Protein AF-A0A3C1CJ43-F1 (afdb_monomer)

Sequence (74 aa):
MAQYLPIALLLGLSTLFAAGSFVASGRLGPRKRPTAAKVAPYECGIVPEVEPPQRFPVRFYLVAMIFIIFDIEI

Foldseek 3Di:
DVVCVVVVVVVVVVVCVVVVVVVCCCVVPDPDDDDPVVPDDDDPPDDPPDDDPPDDDCVVVVVVVVVVVVVVVD

Solvent-accessible surface area (backbone atoms only — not comparable to full-atom values): 4792 Å² total; per-residue (Å²): 113,79,82,53,48,62,55,55,50,48,53,50,50,53,53,50,50,52,52,50,49,55,52,45,50,69,68,75,43,80,80,85,74,89,43,74,84,77,71,50,77,92,50,95,82,56,74,79,88,65,79,76,75,94,69,75,73,65,64,62,55,53,52,52,51,51,48,53,54,54,63,69,73,107

Secondary structure (DSSP, 8-state):
-TTTHHHHHHHHHHHHHHHHHHHHHHHHSPP----HHHHS-SSTT---SSPPPSS--THHHHHHHHHHHHHHH-

Radius of gyration: 21.68 Å; Cα contacts (8 Å, |Δi|>4): 4; chains: 1; bounding box: 49×22×56 Å

Mean predicted aligned error: 7.32 Å

Structure (mmCIF, N/CA/C/O backbone):
data_AF-A0A3C1CJ43-F1
#
_entry.id   AF-A0A3C1CJ43-F1
#
loop_
_atom_site.group_PDB
_atom_site.id
_atom_site.type_symbol
_atom_site.label_atom_id
_atom_site.label_alt_id
_atom_site.label_comp_id
_atom_site.label_asym_id
_atom_site.label_entity_id
_atom_site.label_seq_id
_atom_site.pdbx_PDB_ins_code
_atom_site.Cartn_x
_atom_site.Cartn_y
_atom_site.Cartn_z
_atom_site.occupancy
_atom_site.B_iso_or_equiv
_atom_site.auth_seq_id
_atom_site.auth_comp_id
_atom_site.auth_asym_id
_atom_site.auth_atom_id
_atom_site.pdbx_PDB_model_num
ATOM 1 N N . MET A 1 1 ? -11.788 10.863 27.846 1.00 62.09 1 MET A N 1
ATOM 2 C CA . MET A 1 1 ? -10.656 11.436 27.076 1.00 62.09 1 MET A CA 1
ATOM 3 C C . MET A 1 1 ? -9.350 10.670 27.269 1.00 62.09 1 MET A C 1
ATOM 5 O O . MET A 1 1 ? -8.766 10.280 26.269 1.00 62.09 1 MET A O 1
ATOM 9 N N . ALA A 1 2 ? -8.926 10.361 28.502 1.00 79.69 2 ALA A N 1
ATOM 10 C CA . ALA A 1 2 ? -7.707 9.571 28.747 1.00 79.69 2 ALA A CA 1
ATOM 11 C C . ALA A 1 2 ? -7.711 8.165 28.104 1.00 79.69 2 ALA A C 1
ATOM 13 O O . ALA A 1 2 ? -6.656 7.664 27.751 1.00 79.69 2 ALA A O 1
ATOM 14 N N . GLN A 1 3 ? -8.882 7.557 27.877 1.00 88.75 3 GLN A N 1
ATOM 15 C CA . GLN A 1 3 ? -9.007 6.241 27.229 1.00 88.75 3 GLN A CA 1
ATOM 16 C C . GLN A 1 3 ? -8.679 6.241 25.724 1.00 88.75 3 GLN A C 1
ATOM 18 O O . GLN A 1 3 ? -8.243 5.224 25.197 1.00 88.75 3 GLN A O 1
ATOM 23 N N . TYR A 1 4 ? -8.842 7.374 25.032 1.00 92.69 4 TYR A N 1
ATOM 24 C CA . TYR A 1 4 ? -8.501 7.499 23.606 1.00 92.69 4 TYR A CA 1
ATOM 25 C C . TYR A 1 4 ? -7.052 7.950 23.387 1.00 92.69 4 TYR A C 1
ATOM 27 O O . TYR A 1 4 ? -6.520 7.805 22.288 1.00 92.69 4 TYR A O 1
ATOM 35 N N . LEU A 1 5 ? -6.397 8.464 24.435 1.00 94.44 5 LEU A N 1
ATOM 36 C CA . LEU A 1 5 ? -5.008 8.916 24.387 1.00 94.44 5 LEU A CA 1
ATOM 37 C C . LEU A 1 5 ? -4.041 7.790 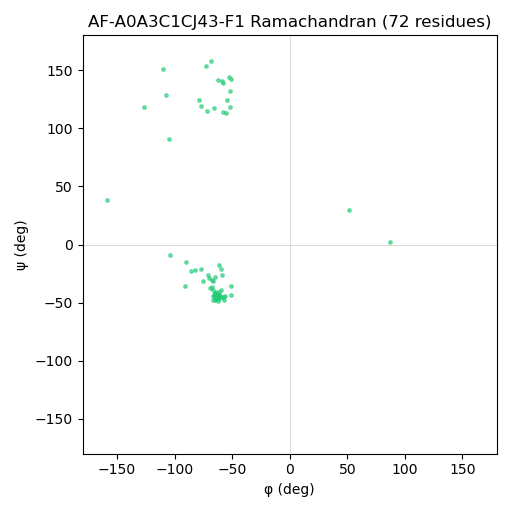23.952 1.00 94.44 5 LEU A C 1
ATOM 39 O O . LEU A 1 5 ? -3.244 8.044 23.050 1.00 94.44 5 LEU A O 1
ATOM 43 N N . PRO A 1 6 ? -4.128 6.544 24.473 1.00 95.06 6 PRO A N 1
ATOM 44 C CA . PRO A 1 6 ? -3.304 5.437 23.989 1.00 95.06 6 PRO A CA 1
ATOM 45 C C . PRO A 1 6 ? -3.513 5.133 22.502 1.00 95.06 6 PRO A C 1
ATOM 47 O O . PRO A 1 6 ? -2.548 4.879 21.790 1.00 95.06 6 PRO A O 1
ATOM 50 N N . ILE A 1 7 ? -4.757 5.202 22.017 1.00 95.12 7 ILE A N 1
ATOM 51 C CA . ILE A 1 7 ? -5.094 4.920 20.614 1.00 95.12 7 ILE A CA 1
ATOM 52 C C . ILE A 1 7 ? -4.469 5.981 19.703 1.00 95.12 7 ILE A C 1
ATOM 54 O O . ILE A 1 7 ? -3.801 5.644 18.727 1.00 95.12 7 ILE A O 1
ATOM 58 N N . ALA A 1 8 ? -4.621 7.261 20.051 1.00 95.81 8 ALA A N 1
ATOM 59 C CA . ALA A 1 8 ? -4.028 8.363 19.299 1.00 95.81 8 ALA A CA 1
ATOM 60 C C . ALA A 1 8 ? -2.490 8.287 19.277 1.00 95.81 8 ALA A C 1
ATOM 62 O O . ALA A 1 8 ? -1.875 8.493 18.230 1.00 95.81 8 ALA A O 1
ATOM 63 N N . LEU A 1 9 ? -1.866 7.936 20.407 1.00 96.62 9 LEU A N 1
ATOM 64 C CA . LEU A 1 9 ? -0.415 7.755 20.494 1.00 96.62 9 LEU A CA 1
ATOM 65 C C . LEU A 1 9 ? 0.075 6.589 19.630 1.00 96.62 9 LEU A C 1
ATOM 67 O O . LEU A 1 9 ? 1.074 6.739 18.930 1.00 96.62 9 LEU A O 1
ATOM 71 N N . LEU A 1 10 ? -0.629 5.454 19.628 1.00 97.12 10 LEU A N 1
ATOM 72 C CA . LEU A 1 10 ? -0.279 4.302 18.791 1.00 97.12 10 LEU A CA 1
ATOM 73 C C . LEU A 1 10 ? -0.460 4.594 17.297 1.00 97.12 10 LEU A C 1
ATOM 75 O O . LEU A 1 10 ? 0.392 4.208 16.494 1.00 97.12 10 LEU A O 1
ATOM 79 N N . LEU A 1 11 ? -1.517 5.313 16.912 1.00 97.25 11 LEU A N 1
ATOM 80 C CA . LEU A 1 11 ? -1.703 5.775 15.532 1.00 97.25 11 LEU A CA 1
ATOM 81 C C . LEU A 1 11 ? -0.569 6.713 15.102 1.00 97.25 11 LEU A C 1
ATOM 83 O O . LEU A 1 11 ? -0.002 6.544 14.022 1.00 97.25 11 LEU A O 1
ATOM 87 N N . GLY A 1 12 ? -0.182 7.654 15.966 1.00 97.88 12 GLY A N 1
ATOM 88 C CA . GLY A 1 12 ? 0.952 8.542 15.715 1.00 97.88 12 GLY A CA 1
ATOM 89 C C . GLY A 1 12 ? 2.272 7.780 15.580 1.00 97.88 12 GLY A C 1
ATOM 90 O O . GLY A 1 12 ? 2.998 7.972 14.606 1.00 97.88 12 GLY A O 1
ATOM 91 N N . LEU A 1 13 ? 2.561 6.873 16.516 1.00 98.25 13 LEU A N 1
ATOM 92 C CA . LEU A 1 13 ? 3.790 6.080 16.531 1.00 98.25 13 LEU A CA 1
ATOM 93 C C . LEU A 1 13 ? 3.891 5.152 15.314 1.00 98.25 13 LEU A C 1
ATOM 95 O O . LEU A 1 13 ? 4.939 5.104 14.676 1.00 98.25 13 LEU A O 1
ATOM 99 N N . SER A 1 14 ? 2.814 4.443 14.970 1.00 97.81 14 SER A N 1
ATOM 100 C CA . SER A 1 14 ? 2.778 3.545 13.805 1.00 97.81 14 SER A CA 1
ATOM 101 C C . SER A 1 14 ? 2.943 4.308 12.490 1.00 97.81 14 SER A C 1
ATOM 103 O O . SER A 1 14 ? 3.741 3.901 11.644 1.00 97.81 14 SER A O 1
ATOM 105 N N . THR A 1 15 ? 2.277 5.457 12.347 1.00 97.94 15 THR A N 1
ATOM 106 C CA . THR A 1 15 ? 2.432 6.337 11.179 1.00 97.94 15 THR A CA 1
ATOM 107 C C . THR A 1 15 ? 3.863 6.861 11.073 1.00 97.94 15 THR A C 1
ATOM 109 O O . THR A 1 15 ? 4.469 6.799 10.003 1.00 97.94 15 THR A O 1
ATOM 112 N N . LEU A 1 16 ? 4.438 7.329 12.186 1.00 98.25 16 LEU A N 1
ATOM 113 C CA . LEU A 1 16 ? 5.807 7.840 12.233 1.00 98.25 16 LEU A CA 1
ATOM 114 C C . LEU A 1 16 ? 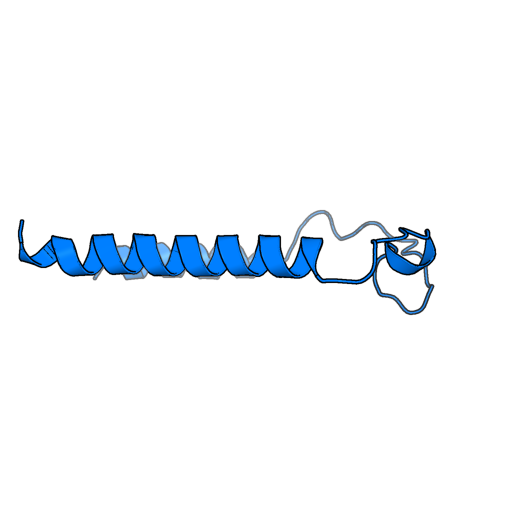6.830 6.745 11.918 1.00 98.25 16 LEU A C 1
ATOM 116 O O . LEU A 1 16 ? 7.774 6.981 11.166 1.00 98.25 16 LEU A O 1
ATOM 120 N N . PHE A 1 17 ? 6.619 5.536 12.431 1.00 98.06 17 PHE A N 1
ATOM 121 C CA . PHE A 1 17 ? 7.461 4.385 12.139 1.00 98.06 17 PHE A CA 1
ATOM 122 C C . PHE A 1 17 ? 7.385 3.972 10.661 1.00 98.06 17 PHE A C 1
ATOM 124 O O . PHE A 1 17 ? 8.423 3.749 10.036 1.00 98.06 17 PHE A O 1
ATOM 131 N N . ALA A 1 18 ? 6.185 3.916 10.075 1.00 97.88 18 ALA A N 1
ATOM 132 C CA . ALA A 1 18 ? 5.992 3.577 8.665 1.00 97.88 18 ALA A CA 1
ATOM 133 C C . ALA A 1 18 ? 6.618 4.630 7.737 1.00 97.88 18 ALA A C 1
ATOM 135 O O . ALA A 1 18 ? 7.386 4.290 6.832 1.00 97.88 18 ALA A O 1
ATOM 136 N N . ALA A 1 19 ? 6.361 5.914 8.000 1.00 97.69 19 ALA A N 1
ATOM 137 C CA . ALA A 1 19 ? 6.949 7.019 7.249 1.00 97.69 19 ALA A CA 1
ATOM 138 C C . ALA A 1 19 ? 8.478 7.050 7.396 1.00 97.69 19 ALA A C 1
ATOM 140 O O . ALA A 1 19 ? 9.197 7.158 6.400 1.00 97.69 19 ALA A O 1
ATOM 141 N N . GLY A 1 20 ? 8.981 6.889 8.623 1.00 97.62 20 GLY A N 1
ATOM 142 C CA . GLY A 1 20 ? 10.408 6.802 8.919 1.00 97.62 20 GLY A CA 1
ATOM 143 C C . GLY A 1 20 ? 11.076 5.654 8.166 1.00 97.62 20 GLY A C 1
ATOM 144 O O . GLY A 1 20 ? 12.106 5.859 7.528 1.00 97.62 20 GLY A O 1
ATOM 145 N N . SER A 1 21 ? 10.449 4.478 8.154 1.00 96.69 21 SER A N 1
ATOM 146 C CA . SER A 1 21 ? 10.937 3.294 7.438 1.00 96.69 21 SER A CA 1
ATOM 147 C C . SER A 1 21 ? 10.950 3.492 5.919 1.00 96.69 21 SER A C 1
ATOM 149 O O . SER A 1 21 ? 11.935 3.148 5.265 1.00 96.69 21 SER A O 1
ATOM 151 N N . PHE A 1 22 ? 9.907 4.098 5.344 1.00 95.38 22 PHE A N 1
ATOM 152 C CA . PHE A 1 22 ? 9.853 4.417 3.912 1.00 95.38 22 PHE A CA 1
ATOM 153 C C . PHE A 1 22 ? 10.960 5.399 3.504 1.00 95.38 22 PHE A C 1
ATOM 155 O O . PHE A 1 22 ? 11.670 5.194 2.515 1.00 95.38 22 PHE A O 1
ATOM 162 N N . VAL A 1 23 ? 11.158 6.446 4.306 1.00 95.50 23 VAL A N 1
ATOM 163 C CA . VAL A 1 23 ? 12.209 7.447 4.099 1.00 95.50 23 VAL A CA 1
ATOM 164 C C . VAL A 1 23 ? 13.601 6.833 4.258 1.00 95.50 23 VAL A C 1
ATOM 166 O O . VAL A 1 23 ? 14.486 7.090 3.437 1.00 95.50 23 VAL A O 1
ATOM 169 N N . ALA A 1 24 ? 13.800 6.005 5.284 1.00 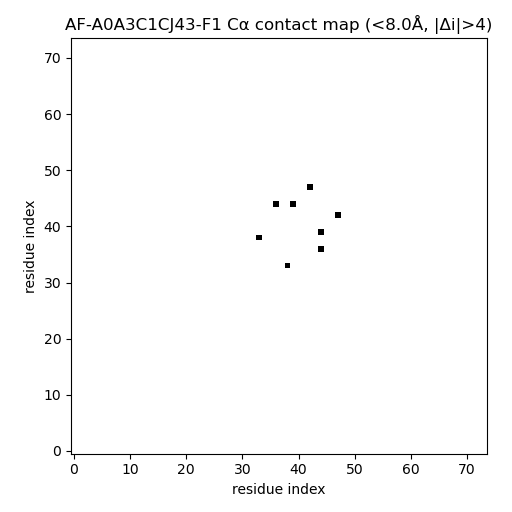95.56 24 ALA A N 1
ATOM 170 C CA . ALA A 1 24 ? 15.048 5.293 5.521 1.00 95.56 24 ALA A CA 1
ATOM 171 C C . ALA A 1 24 ? 15.370 4.348 4.357 1.00 95.56 24 ALA A C 1
ATOM 173 O O . ALA A 1 24 ? 16.481 4.399 3.837 1.00 95.56 24 ALA A O 1
ATOM 174 N N . SER A 1 25 ? 14.396 3.571 3.875 1.00 92.81 25 SER A N 1
ATOM 175 C CA . SER A 1 25 ? 14.545 2.699 2.701 1.00 92.81 25 SER A CA 1
ATOM 176 C C . SER A 1 25 ? 14.988 3.481 1.459 1.00 92.81 25 SER A C 1
ATOM 178 O O . SER A 1 25 ? 15.922 3.078 0.764 1.00 92.81 25 SER A O 1
ATOM 180 N N . GLY A 1 26 ? 14.383 4.648 1.214 1.00 89.81 26 GLY A N 1
ATOM 181 C CA . GLY A 1 26 ? 14.755 5.514 0.096 1.00 89.81 26 GLY A CA 1
ATOM 182 C C . GLY A 1 26 ? 16.159 6.123 0.201 1.00 89.81 26 GLY A C 1
ATOM 183 O O . GLY A 1 26 ? 16.786 6.351 -0.834 1.00 89.81 26 GLY A O 1
ATOM 184 N N . ARG A 1 27 ? 16.655 6.392 1.419 1.00 91.69 27 ARG A N 1
ATOM 185 C CA . ARG A 1 27 ? 17.979 7.005 1.648 1.00 91.69 27 ARG A CA 1
ATOM 186 C C . ARG A 1 27 ? 19.120 6.002 1.808 1.00 91.69 27 ARG A C 1
ATOM 188 O O . ARG A 1 27 ? 20.230 6.305 1.387 1.00 91.69 27 ARG A O 1
ATOM 195 N N . LEU A 1 28 ? 18.857 4.853 2.426 1.00 93.75 28 LEU A N 1
ATOM 196 C CA . LEU A 1 28 ? 19.843 3.794 2.677 1.00 93.75 28 LEU A CA 1
ATOM 197 C C . LEU A 1 28 ? 19.979 2.831 1.491 1.00 93.75 28 LEU A C 1
ATOM 199 O O . LEU A 1 28 ? 21.003 2.168 1.354 1.00 93.75 28 LEU A O 1
ATOM 203 N N . GLY A 1 29 ? 18.957 2.737 0.636 1.00 87.69 29 GLY A N 1
ATOM 204 C CA . GLY A 1 29 ? 19.003 1.915 -0.567 1.00 87.69 29 GLY A CA 1
ATOM 205 C C . GLY A 1 29 ? 19.984 2.448 -1.622 1.00 87.69 29 GLY A C 1
ATOM 206 O O . GLY A 1 29 ? 20.299 3.643 -1.650 1.00 87.69 29 GLY A O 1
ATOM 207 N N . PRO A 1 30 ? 20.452 1.588 -2.546 1.00 85.38 30 PRO A N 1
ATOM 208 C CA . PRO A 1 30 ? 21.259 2.028 -3.675 1.00 85.38 30 PRO A CA 1
ATOM 209 C C . PRO A 1 30 ? 20.491 3.070 -4.492 1.00 85.38 30 PRO A C 1
ATOM 211 O O . PRO A 1 30 ? 19.286 2.944 -4.725 1.00 85.38 30 PRO A O 1
ATOM 214 N N . ARG A 1 31 ? 21.203 4.111 -4.940 1.00 78.31 31 ARG A N 1
ATOM 215 C CA . ARG A 1 31 ? 20.603 5.244 -5.652 1.00 78.31 31 ARG A CA 1
ATOM 216 C C . ARG A 1 31 ? 19.759 4.736 -6.822 1.00 78.31 31 ARG A C 1
ATOM 218 O O . ARG A 1 31 ? 20.285 4.098 -7.737 1.00 78.31 31 ARG A O 1
ATOM 225 N N . LYS A 1 32 ? 18.451 5.022 -6.789 1.00 75.50 32 LYS A N 1
ATOM 226 C CA . LYS A 1 32 ? 17.516 4.619 -7.846 1.00 75.50 32 LYS A CA 1
ATOM 227 C C . LYS A 1 32 ? 18.024 5.154 -9.186 1.00 75.50 32 LYS A C 1
ATOM 229 O O . LYS A 1 32 ? 18.074 6.361 -9.403 1.00 75.50 32 LYS A O 1
ATOM 234 N N . ARG A 1 33 ? 18.417 4.242 -10.074 1.00 82.88 33 ARG A N 1
ATOM 235 C CA . ARG A 1 33 ? 18.694 4.513 -11.489 1.00 82.88 33 ARG A CA 1
ATOM 236 C C . ARG A 1 33 ? 17.514 3.963 -12.290 1.00 82.88 33 ARG A C 1
ATOM 238 O O . ARG A 1 33 ? 17.527 2.762 -12.581 1.00 82.88 33 ARG A O 1
ATOM 245 N N . PRO A 1 34 ? 16.474 4.776 -12.554 1.00 84.50 34 PRO A N 1
ATOM 246 C CA . PRO A 1 34 ? 15.334 4.328 -13.337 1.00 84.50 34 PRO A CA 1
ATOM 247 C C . PRO A 1 34 ? 15.812 4.058 -14.765 1.00 84.50 34 PRO A C 1
ATOM 249 O O . PRO A 1 34 ? 16.314 4.947 -15.444 1.00 84.50 34 PRO A O 1
ATOM 252 N N . THR A 1 35 ? 15.705 2.808 -15.196 1.00 89.12 35 THR A N 1
ATOM 253 C CA . THR A 1 35 ? 15.852 2.416 -16.600 1.00 89.12 35 THR A CA 1
ATOM 254 C C . THR A 1 35 ? 14.479 1.996 -17.103 1.00 89.12 35 THR A C 1
ATOM 256 O O . THR A 1 35 ? 13.680 1.504 -16.307 1.00 89.12 35 THR A O 1
ATOM 259 N N . ALA A 1 36 ? 14.200 2.156 -18.401 1.00 87.25 36 ALA A N 1
ATOM 260 C CA . ALA A 1 36 ? 12.898 1.810 -18.983 1.00 87.25 36 ALA A CA 1
ATOM 261 C C . ALA A 1 36 ? 12.453 0.381 -18.608 1.00 87.25 36 ALA A C 1
ATOM 263 O O . ALA A 1 36 ? 11.338 0.181 -18.147 1.00 87.25 36 ALA A O 1
ATOM 264 N N . ALA A 1 37 ? 13.373 -0.587 -18.663 1.00 86.56 37 ALA A N 1
ATOM 265 C CA . ALA A 1 37 ? 13.111 -1.974 -18.273 1.00 86.56 37 ALA A CA 1
ATOM 266 C C . ALA A 1 37 ? 12.793 -2.177 -16.775 1.00 86.56 37 ALA A C 1
ATOM 268 O O . ALA A 1 37 ? 12.093 -3.118 -16.430 1.00 86.56 37 ALA A O 1
ATOM 269 N N . LYS A 1 38 ? 13.297 -1.324 -15.869 1.00 86.44 38 LYS A N 1
ATOM 270 C CA . LYS A 1 38 ? 13.043 -1.435 -14.416 1.00 86.44 38 LYS A CA 1
ATOM 271 C C . LYS A 1 38 ? 11.715 -0.819 -13.983 1.00 86.44 38 LYS A C 1
ATOM 273 O O . LYS A 1 38 ? 11.251 -1.118 -12.889 1.00 86.44 38 LYS A O 1
ATOM 278 N N . VAL A 1 39 ? 11.172 0.094 -14.786 1.00 89.62 39 VAL A N 1
ATOM 279 C CA . VAL A 1 39 ? 9.907 0.791 -14.505 1.00 89.62 39 VAL A CA 1
ATOM 280 C C . VAL A 1 39 ? 8.747 0.256 -15.342 1.00 89.62 39 VAL A C 1
ATOM 282 O O . VAL A 1 39 ? 7.606 0.635 -15.094 1.00 89.62 39 VAL A O 1
ATOM 285 N N . ALA A 1 40 ? 9.033 -0.600 -16.326 1.00 88.94 40 ALA A N 1
ATOM 286 C CA . ALA A 1 40 ? 8.021 -1.246 -17.142 1.00 88.94 40 ALA A CA 1
ATOM 287 C C . 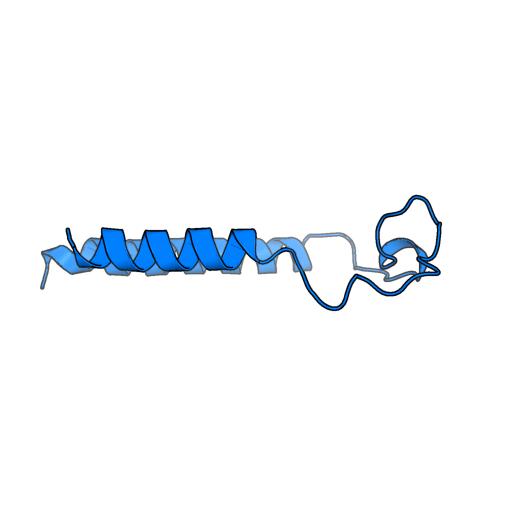ALA A 1 40 ? 7.118 -2.148 -16.277 1.00 88.94 40 ALA A C 1
ATOM 289 O O . ALA A 1 40 ? 7.620 -2.812 -15.363 1.00 88.94 40 ALA A O 1
ATOM 290 N N . PRO A 1 41 ? 5.803 -2.195 -16.561 1.00 87.75 41 PRO A N 1
ATOM 291 C CA . PRO A 1 41 ? 4.908 -3.177 -15.967 1.00 87.75 41 PRO A CA 1
ATOM 292 C C . PRO A 1 41 ? 5.433 -4.598 -16.164 1.00 87.75 41 PRO A C 1
ATOM 294 O O . PRO A 1 41 ? 6.040 -4.924 -17.188 1.00 87.75 41 PRO A O 1
ATOM 297 N N . TYR A 1 42 ? 5.207 -5.443 -15.163 1.00 85.50 42 TYR A N 1
ATOM 298 C CA . TYR A 1 42 ? 5.590 -6.841 -15.253 1.00 85.50 42 TYR A CA 1
ATOM 299 C C . TYR A 1 42 ? 4.661 -7.566 -16.223 1.00 85.50 42 TYR A C 1
ATOM 301 O O . TYR A 1 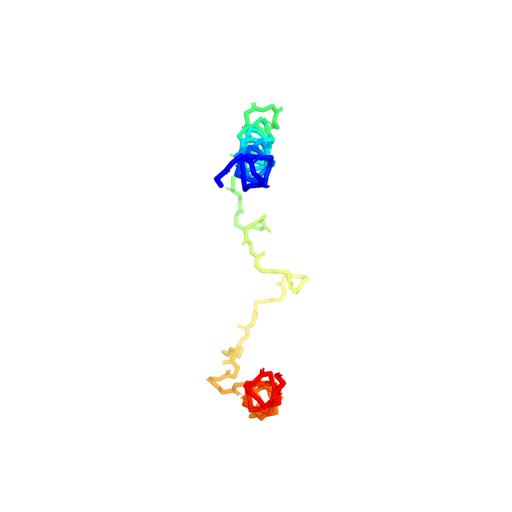42 ? 3.480 -7.697 -15.939 1.00 85.50 42 TYR A O 1
ATOM 309 N N . GLU A 1 43 ? 5.228 -8.033 -17.331 1.00 88.56 43 GLU A N 1
ATOM 310 C CA . GLU A 1 43 ? 4.614 -8.985 -18.266 1.00 88.56 43 GLU A CA 1
ATOM 311 C C . GLU A 1 43 ? 5.729 -9.680 -19.080 1.00 88.56 43 GLU A C 1
ATOM 313 O O . GLU A 1 43 ? 5.665 -9.834 -20.294 1.00 88.56 43 GLU A O 1
ATOM 318 N N . CYS A 1 44 ? 6.858 -9.999 -18.429 1.00 85.00 44 CYS A N 1
ATOM 319 C CA . CYS A 1 44 ? 8.035 -10.625 -19.061 1.00 85.00 44 CYS A CA 1
ATOM 320 C C . CYS A 1 44 ? 8.561 -9.920 -20.336 1.00 85.00 44 CYS A C 1
ATOM 322 O O . CYS A 1 44 ? 9.149 -10.561 -21.203 1.00 85.00 44 CYS A O 1
ATOM 324 N N . GLY A 1 45 ? 8.384 -8.598 -20.445 1.00 83.19 45 GLY A N 1
ATOM 325 C CA . GLY A 1 45 ? 8.804 -7.814 -21.614 1.00 83.19 45 GLY A CA 1
ATOM 326 C C . GLY A 1 45 ? 7.773 -7.750 -22.746 1.00 83.19 45 GLY A C 1
ATOM 327 O O . GLY A 1 45 ? 8.046 -7.111 -23.761 1.00 83.19 45 GLY A O 1
ATOM 328 N N . ILE A 1 46 ? 6.597 -8.356 -22.571 1.00 81.81 46 ILE A N 1
ATOM 329 C CA . ILE A 1 46 ? 5.451 -8.184 -23.462 1.00 81.81 46 ILE A CA 1
ATOM 330 C C . ILE A 1 46 ? 4.826 -6.826 -23.144 1.00 81.81 46 ILE A C 1
ATOM 332 O O . ILE A 1 46 ? 4.402 -6.559 -22.022 1.00 81.81 46 ILE A O 1
ATOM 336 N N . VAL A 1 47 ? 4.797 -5.934 -24.129 1.00 80.81 47 VAL A N 1
ATOM 337 C CA . VAL A 1 47 ? 4.059 -4.678 -23.996 1.00 80.81 47 VAL A CA 1
ATOM 338 C C . VAL A 1 47 ? 2.586 -5.007 -24.234 1.00 80.81 47 VAL A C 1
ATOM 340 O O . VAL A 1 47 ? 2.283 -5.583 -25.277 1.00 80.81 47 VAL A O 1
ATOM 343 N N . PRO A 1 48 ? 1.669 -4.685 -23.303 1.00 77.06 48 PRO A N 1
ATOM 344 C CA . PRO A 1 48 ? 0.250 -4.926 -23.519 1.00 77.06 48 PRO A CA 1
ATOM 345 C C . PRO A 1 48 ? -0.214 -4.192 -24.780 1.00 77.06 48 PRO A C 1
ATOM 347 O O . PRO A 1 48 ? -0.200 -2.965 -24.831 1.00 77.06 48 PRO A O 1
ATOM 350 N N . GLU A 1 49 ? -0.601 -4.947 -25.805 1.00 77.06 49 GLU A N 1
ATOM 351 C CA . GLU A 1 49 ? -1.161 -4.396 -27.047 1.00 77.06 49 GLU A CA 1
ATOM 352 C C . GLU A 1 49 ? -2.624 -3.970 -26.870 1.00 77.06 49 GLU A C 1
ATOM 354 O O . GLU A 1 49 ? -3.141 -3.154 -27.630 1.00 77.06 49 GLU A O 1
ATOM 359 N N . VAL A 1 50 ? -3.292 -4.521 -25.852 1.00 77.75 50 VAL A N 1
ATOM 360 C CA . VAL A 1 50 ? -4.697 -4.268 -25.543 1.00 77.75 50 VAL A CA 1
ATOM 361 C C . VAL A 1 50 ? -4.783 -3.406 -24.293 1.00 77.75 50 VAL A C 1
ATOM 363 O O . VAL A 1 50 ? -4.204 -3.728 -23.253 1.00 77.75 50 VAL A O 1
ATOM 366 N N . GLU A 1 51 ? -5.536 -2.315 -24.392 1.00 78.81 51 GLU A N 1
ATOM 367 C CA . GLU A 1 51 ? -5.854 -1.486 -23.236 1.00 78.81 51 GLU A CA 1
ATOM 368 C C . GLU A 1 51 ? -6.592 -2.315 -22.173 1.00 78.81 51 GLU A C 1
ATOM 370 O O . GLU A 1 51 ? -7.452 -3.137 -22.516 1.00 78.81 51 GLU A O 1
ATOM 375 N N . PRO A 1 52 ? -6.300 -2.110 -20.875 1.00 79.69 52 PRO A N 1
ATOM 376 C CA . PRO A 1 52 ? -7.052 -2.755 -19.811 1.00 79.69 52 PRO A CA 1
ATOM 377 C C . PRO A 1 52 ? -8.556 -2.546 -20.019 1.00 79.69 52 PRO A C 1
ATOM 379 O O . PRO A 1 52 ? -8.970 -1.460 -20.441 1.00 79.69 52 PRO A O 1
ATOM 382 N N . PRO A 1 53 ? -9.397 -3.551 -19.720 1.00 80.81 53 PRO A N 1
ATOM 383 C CA . PRO A 1 53 ? -10.832 -3.413 -19.896 1.00 80.81 53 PRO A CA 1
ATOM 384 C C . PRO A 1 53 ? -11.330 -2.180 -19.137 1.00 80.81 53 PRO A C 1
ATOM 386 O O . PRO A 1 53 ? -11.148 -2.062 -17.928 1.00 80.81 53 PRO A O 1
ATOM 389 N N . GLN A 1 54 ? -12.004 -1.281 -19.858 1.00 79.31 54 GLN A N 1
ATOM 390 C CA . GLN A 1 54 ? -12.527 -0.018 -19.320 1.00 79.31 54 GLN A CA 1
ATOM 391 C C . GLN A 1 54 ? -13.532 -0.235 -18.176 1.00 79.31 54 GLN A C 1
ATOM 393 O O . GLN A 1 54 ? -13.796 0.666 -17.382 1.00 79.31 54 GLN A O 1
ATOM 398 N N . ARG A 1 55 ? -14.131 -1.431 -18.092 1.00 86.50 55 ARG A N 1
ATOM 399 C CA . ARG A 1 55 ? -15.084 -1.808 -17.048 1.00 86.50 55 ARG A CA 1
ATOM 400 C C . ARG A 1 55 ? -14.649 -3.101 -16.382 1.00 86.50 55 ARG A C 1
ATOM 402 O O . ARG A 1 55 ? -14.619 -4.158 -17.009 1.00 86.50 55 ARG A O 1
ATOM 409 N N . PHE A 1 56 ? -14.380 -3.013 -15.086 1.00 87.44 56 PHE A N 1
ATOM 410 C CA . PHE A 1 56 ? -14.209 -4.190 -14.250 1.00 87.44 56 PHE A CA 1
ATOM 411 C C . PHE A 1 56 ? -15.565 -4.870 -13.991 1.00 87.44 56 PHE A C 1
ATOM 413 O O . PHE A 1 56 ? -16.608 -4.211 -14.023 1.00 87.44 56 PHE A O 1
ATOM 420 N N . PRO A 1 57 ? -15.581 -6.187 -13.725 1.00 92.75 57 PRO A N 1
ATOM 421 C CA . PRO A 1 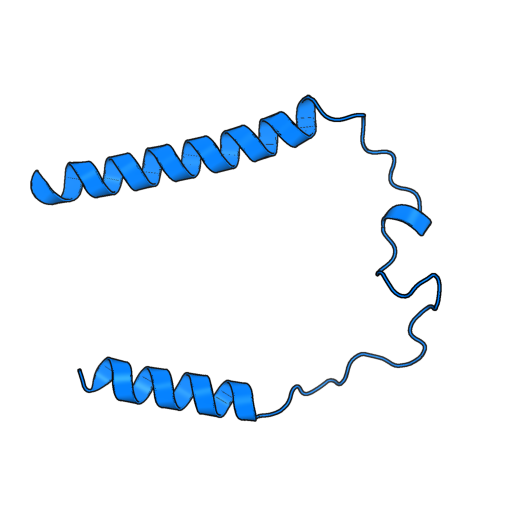57 ? -16.804 -6.913 -13.407 1.00 92.75 57 PRO A CA 1
ATOM 422 C C . PRO A 1 57 ? -17.621 -6.261 -12.276 1.00 92.75 57 PRO A C 1
ATOM 424 O O . PRO A 1 57 ? -17.094 -5.993 -11.197 1.00 92.75 57 PRO A O 1
ATOM 427 N N . VAL A 1 58 ? -18.936 -6.099 -12.484 1.00 94.38 58 VAL A N 1
ATOM 428 C CA . VAL A 1 58 ? -19.865 -5.442 -11.532 1.00 94.38 58 VAL A CA 1
ATOM 429 C C . VAL A 1 58 ? -19.953 -6.171 -10.182 1.00 94.38 58 VAL A C 1
ATOM 431 O O . VAL A 1 58 ? -20.350 -5.589 -9.178 1.00 94.38 58 VAL A O 1
ATOM 434 N N . ARG A 1 59 ? -19.514 -7.434 -10.110 1.00 95.44 59 ARG A N 1
ATOM 435 C CA . ARG A 1 59 ? -19.484 -8.230 -8.872 1.00 95.44 59 ARG A CA 1
ATOM 436 C C . ARG A 1 59 ? -18.807 -7.517 -7.692 1.00 95.44 59 ARG A C 1
ATOM 438 O O . ARG A 1 59 ? -19.289 -7.650 -6.577 1.00 95.44 59 ARG A O 1
ATOM 445 N N . PHE A 1 60 ? -17.751 -6.729 -7.919 1.00 94.31 60 PHE A N 1
ATOM 446 C CA . PHE A 1 60 ? -17.085 -5.988 -6.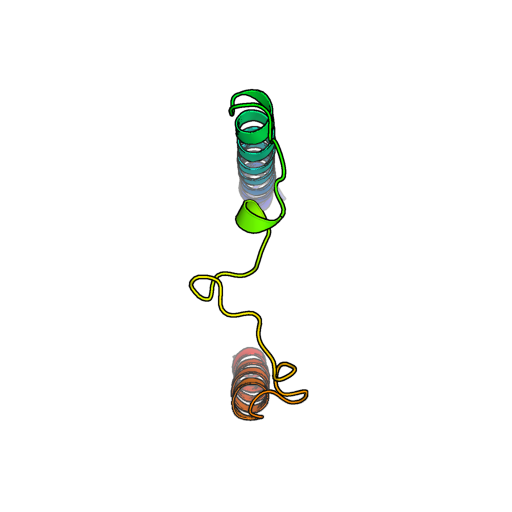837 1.00 94.31 60 PHE A CA 1
ATOM 447 C C . PHE A 1 60 ? -17.976 -4.887 -6.253 1.00 94.31 60 PHE A C 1
ATOM 449 O O . PHE A 1 60 ? -17.989 -4.682 -5.044 1.00 94.31 60 PHE A O 1
ATOM 456 N N . TYR A 1 61 ? -18.765 -4.229 -7.106 1.00 95.56 61 TYR A N 1
ATOM 457 C CA . TYR A 1 61 ? -19.750 -3.241 -6.680 1.00 95.56 61 TYR A CA 1
ATOM 458 C C . TYR A 1 61 ? -20.875 -3.891 -5.872 1.00 95.56 61 TYR A C 1
ATOM 460 O O . TYR A 1 61 ? -21.221 -3.388 -4.810 1.00 95.56 61 TYR A O 1
ATOM 468 N N . LEU A 1 62 ? -21.400 -5.036 -6.327 1.00 97.06 62 LEU A N 1
ATOM 469 C CA . LEU A 1 62 ? -22.444 -5.759 -5.593 1.00 97.06 62 LEU A CA 1
ATOM 470 C C . LEU A 1 62 ? -21.958 -6.199 -4.208 1.00 97.06 62 LEU A C 1
ATOM 472 O O . LEU A 1 62 ? -22.674 -6.003 -3.234 1.00 97.06 62 LEU A O 1
ATOM 476 N N . VAL A 1 63 ? -20.734 -6.730 -4.105 1.00 96.50 63 VAL A N 1
ATOM 477 C CA . VAL A 1 63 ? -20.137 -7.113 -2.814 1.00 96.50 63 VAL A CA 1
ATOM 478 C C . VAL A 1 63 ? -19.980 -5.900 -1.895 1.00 96.50 63 VAL A C 1
ATOM 480 O O . VAL A 1 63 ? -20.369 -5.977 -0.734 1.00 96.50 63 VAL A O 1
ATOM 483 N N . ALA A 1 64 ? -19.471 -4.772 -2.401 1.00 96.69 64 ALA A N 1
ATOM 484 C CA . ALA A 1 64 ? -19.322 -3.551 -1.607 1.00 96.69 64 ALA A CA 1
ATOM 485 C C . ALA A 1 64 ? -20.676 -2.971 -1.161 1.00 96.69 64 ALA A C 1
ATOM 487 O O . ALA A 1 64 ? -20.819 -2.564 -0.013 1.00 96.69 64 ALA A O 1
ATOM 488 N N . MET A 1 65 ? -21.682 -2.966 -2.041 1.00 96.69 65 MET A N 1
ATOM 489 C CA . MET A 1 65 ? -23.031 -2.487 -1.727 1.00 96.69 65 MET A CA 1
ATOM 490 C C . MET A 1 65 ? -23.698 -3.357 -0.660 1.00 96.69 65 MET A C 1
ATOM 492 O O . MET A 1 65 ? -24.265 -2.833 0.292 1.00 96.69 65 MET A O 1
ATOM 496 N N . ILE A 1 66 ? -23.594 -4.679 -0.796 1.00 97.00 66 ILE A N 1
ATOM 497 C CA . ILE A 1 66 ? -24.117 -5.629 0.187 1.00 97.00 66 ILE A CA 1
ATOM 498 C C . ILE A 1 66 ? -23.391 -5.468 1.531 1.00 97.00 66 ILE A C 1
ATOM 500 O O . ILE A 1 66 ? -24.054 -5.434 2.562 1.00 97.00 66 ILE A O 1
ATOM 504 N N . PHE A 1 67 ? -22.061 -5.308 1.527 1.00 96.12 67 PHE A N 1
ATOM 505 C CA . PHE A 1 67 ? -21.284 -5.026 2.739 1.00 96.12 67 PHE A CA 1
ATOM 506 C C . PHE A 1 67 ? -21.780 -3.761 3.447 1.00 96.12 67 PHE A C 1
ATOM 508 O O . PHE A 1 67 ? -22.042 -3.815 4.639 1.00 96.12 67 PHE A O 1
ATOM 515 N N . ILE A 1 68 ? -21.981 -2.659 2.717 1.00 96.00 68 ILE A N 1
ATOM 516 C CA . ILE A 1 68 ? -22.483 -1.400 3.291 1.00 96.00 68 ILE A CA 1
ATOM 517 C C . ILE A 1 68 ? -23.876 -1.579 3.907 1.00 96.00 68 ILE A C 1
ATOM 519 O O . ILE A 1 68 ? -24.127 -1.060 4.988 1.00 96.00 68 ILE A O 1
ATOM 523 N N . ILE A 1 69 ? -24.784 -2.294 3.232 1.00 96.88 69 ILE A N 1
ATOM 524 C CA . ILE A 1 69 ? -26.144 -2.521 3.744 1.00 96.88 69 ILE A CA 1
ATOM 525 C C . ILE A 1 69 ? -26.104 -3.345 5.035 1.00 96.88 69 ILE A C 1
ATOM 527 O O . ILE A 1 69 ? -26.743 -2.956 6.006 1.00 96.88 69 ILE A O 1
ATOM 531 N N . PHE A 1 70 ? -25.343 -4.443 5.063 1.00 96.19 70 PHE A N 1
ATOM 532 C CA . PHE A 1 70 ? -25.238 -5.285 6.257 1.00 96.19 70 PHE A CA 1
ATOM 533 C C . PHE A 1 70 ? -24.492 -4.603 7.409 1.00 96.19 70 PHE A C 1
ATOM 535 O O . PHE A 1 70 ? -24.882 -4.777 8.554 1.00 96.19 70 PHE A O 1
ATOM 542 N N . ASP A 1 71 ? -23.447 -3.824 7.125 1.00 96.25 71 ASP A N 1
ATOM 543 C CA . ASP A 1 71 ? -22.699 -3.075 8.146 1.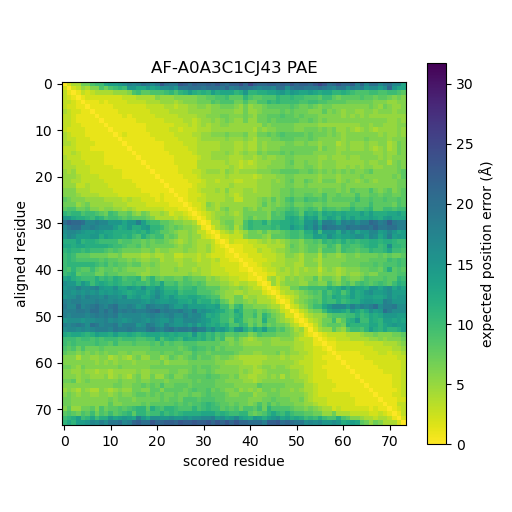00 96.25 71 ASP A CA 1
ATOM 544 C C . ASP A 1 71 ? -23.550 -1.957 8.773 1.00 96.25 71 ASP A C 1
ATOM 546 O O . ASP A 1 71 ? -23.391 -1.654 9.945 1.00 96.25 71 ASP A O 1
ATOM 550 N N . ILE A 1 72 ? -24.488 -1.375 8.013 1.00 94.50 72 ILE A N 1
ATOM 551 C CA . ILE A 1 72 ? -25.462 -0.392 8.521 1.00 94.50 72 ILE A CA 1
ATOM 552 C C . ILE A 1 72 ? -26.582 -1.041 9.345 1.00 94.50 72 ILE A C 1
ATOM 554 O O . ILE A 1 72 ? -27.160 -0.385 10.209 1.00 94.50 72 ILE A O 1
ATOM 558 N N . GLU A 1 73 ? -26.958 -2.280 9.027 1.00 89.88 73 GLU A N 1
ATOM 559 C CA . GLU A 1 73 ? -28.017 -2.999 9.746 1.00 89.88 73 GLU A CA 1
ATOM 560 C C . GLU A 1 73 ? -27.588 -3.404 11.168 1.00 89.88 73 GLU A C 1
ATOM 562 O O . GLU A 1 73 ? -28.440 -3.522 12.051 1.00 89.88 73 GLU A O 1
ATOM 567 N N . ILE A 1 74 ? -26.285 -3.616 11.380 1.00 69.19 74 ILE A N 1
ATOM 568 C CA . ILE A 1 74 ? -25.674 -4.035 12.653 1.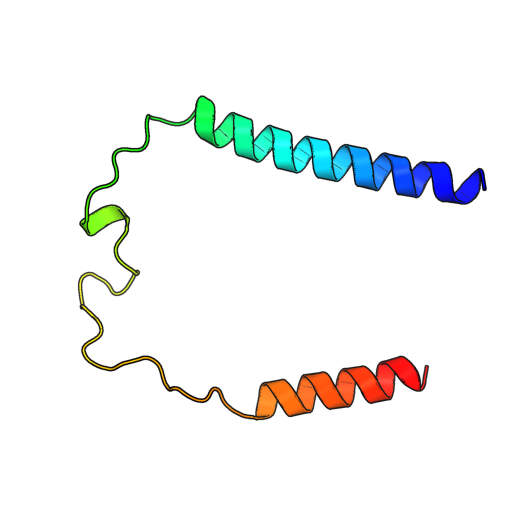00 69.19 74 ILE A CA 1
ATOM 569 C C . ILE A 1 74 ? -25.459 -2.836 13.584 1.00 69.19 74 ILE A C 1
ATOM 571 O O . ILE A 1 74 ? -25.750 -2.993 14.795 1.00 69.19 74 ILE A O 1
#

pLDDT: mean 89.97, std 7.83, range [62.09, 98.25]